Protein AF-A0A4Y7RV74-F1 (afdb_monomer)

Mean predicted aligned error: 16.2 Å

Structure (mmCIF, N/CA/C/O backbone):
data_AF-A0A4Y7RV74-F1
#
_entry.id   AF-A0A4Y7RV74-F1
#
loop_
_atom_site.group_PDB
_atom_site.id
_atom_site.type_symbol
_atom_site.label_atom_id
_atom_site.label_alt_id
_atom_site.label_comp_id
_atom_site.label_asym_id
_atom_site.label_entity_id
_atom_site.label_seq_id
_atom_site.pdbx_PDB_ins_code
_atom_site.Cartn_x
_atom_site.Cartn_y
_atom_site.Cartn_z
_atom_site.occupancy
_atom_site.B_iso_or_equiv
_atom_site.auth_seq_id
_atom_site.auth_comp_id
_atom_site.auth_asym_id
_atom_site.auth_atom_id
_atom_site.pdbx_PDB_model_num
ATOM 1 N N . MET A 1 1 ? -28.753 -14.636 21.940 1.00 65.88 1 MET A N 1
ATOM 2 C CA . MET A 1 1 ? -27.399 -14.057 22.013 1.00 65.88 1 MET A CA 1
ATOM 3 C C . MET A 1 1 ? -27.312 -13.007 20.924 1.00 65.88 1 MET A C 1
ATOM 5 O O . MET A 1 1 ? -27.813 -13.265 19.836 1.00 65.88 1 MET A O 1
ATOM 9 N N . ASN A 1 2 ? -26.819 -11.810 21.223 1.00 87.62 2 ASN A N 1
ATOM 10 C CA . ASN A 1 2 ? -26.702 -10.744 20.219 1.00 87.62 2 ASN A CA 1
ATOM 11 C C . ASN A 1 2 ? -25.360 -10.872 19.448 1.00 87.62 2 ASN A C 1
ATOM 13 O O . ASN A 1 2 ? -24.456 -11.565 19.927 1.00 87.62 2 ASN A O 1
ATOM 17 N N . PRO A 1 3 ? -25.199 -10.251 18.261 1.00 78.25 3 PRO A N 1
ATOM 18 C CA . PRO A 1 3 ? -23.969 -10.385 17.471 1.00 78.25 3 PRO A CA 1
ATOM 19 C C . PRO A 1 3 ? -22.706 -9.943 18.228 1.00 78.25 3 PRO A C 1
ATOM 21 O O . PRO A 1 3 ? -21.645 -10.530 18.030 1.00 78.25 3 PRO A O 1
ATOM 24 N N . SER A 1 4 ? -22.817 -8.967 19.135 1.00 80.50 4 SER A N 1
ATOM 25 C CA . SER A 1 4 ? -21.698 -8.468 19.946 1.00 80.50 4 SER A CA 1
ATOM 26 C C . SER A 1 4 ? -21.199 -9.508 20.958 1.00 80.50 4 SER A C 1
ATOM 28 O O . SER A 1 4 ? -19.996 -9.746 21.079 1.00 80.50 4 SER A O 1
ATOM 30 N N . GLU A 1 5 ? -22.115 -10.201 21.635 1.00 84.88 5 GLU A N 1
ATOM 31 C CA . GLU A 1 5 ? -21.804 -11.292 22.564 1.00 84.88 5 GLU A CA 1
ATOM 32 C C . GLU A 1 5 ? -21.154 -12.476 21.848 1.00 84.88 5 GLU A C 1
ATOM 34 O O . GLU A 1 5 ? -20.132 -12.989 22.310 1.00 84.88 5 GLU A O 1
ATOM 39 N N . LEU A 1 6 ? -21.717 -12.877 20.702 1.00 87.12 6 LEU A N 1
ATOM 40 C CA . LEU A 1 6 ? -21.156 -13.943 19.871 1.00 87.12 6 LEU A CA 1
ATOM 41 C C . LEU A 1 6 ? -19.749 -13.580 19.393 1.00 87.12 6 LEU A C 1
ATOM 43 O O . LEU A 1 6 ? -18.836 -14.402 19.471 1.00 87.12 6 LEU A O 1
ATOM 47 N N . TYR A 1 7 ? -19.546 -12.333 18.958 1.00 88.19 7 TYR A N 1
ATOM 48 C CA . TYR A 1 7 ? -18.241 -11.862 18.505 1.00 88.19 7 TYR A CA 1
ATOM 49 C C . TYR A 1 7 ? -17.213 -11.872 19.639 1.00 88.19 7 TYR A C 1
ATOM 51 O O . TYR A 1 7 ? -16.093 -12.355 19.463 1.00 88.19 7 TYR A O 1
ATOM 59 N N . LYS A 1 8 ? -17.594 -11.394 20.830 1.00 87.38 8 LYS A N 1
ATOM 60 C CA . LYS A 1 8 ? -16.736 -11.412 22.022 1.00 87.38 8 LYS A CA 1
ATOM 61 C C . LYS A 1 8 ? -16.335 -12.836 22.406 1.00 87.38 8 LYS A C 1
ATOM 63 O O . LYS A 1 8 ? -15.175 -13.075 22.746 1.00 87.38 8 LYS A O 1
ATOM 68 N N . GLN A 1 9 ? -17.274 -13.777 22.345 1.00 88.88 9 GLN A N 1
ATOM 69 C CA . GLN A 1 9 ? -17.003 -15.185 22.619 1.00 88.88 9 GLN A CA 1
ATOM 70 C C . GLN A 1 9 ? -16.030 -15.777 21.592 1.00 88.88 9 GLN A C 1
ATOM 72 O O . GLN A 1 9 ? -15.013 -16.351 21.983 1.00 88.88 9 GLN A O 1
ATOM 77 N N . ALA A 1 10 ? -16.287 -15.570 20.298 1.00 88.44 10 ALA A N 1
ATOM 78 C CA . ALA A 1 10 ? -15.409 -16.012 19.215 1.00 88.44 10 ALA A CA 1
ATOM 79 C C . ALA A 1 10 ? -13.983 -15.456 19.368 1.00 88.44 10 ALA A C 1
ATOM 81 O O . ALA A 1 10 ? -12.999 -16.187 19.265 1.00 88.44 10 ALA A O 1
ATOM 82 N N . TYR A 1 11 ? -13.871 -14.170 19.704 1.00 85.62 11 TYR A N 1
ATOM 83 C CA . TYR A 1 11 ? -12.594 -13.499 19.927 1.00 85.62 11 TYR A CA 1
ATOM 84 C C . TYR A 1 11 ? -11.816 -14.075 21.117 1.00 85.62 11 TYR A C 1
ATOM 86 O O . TYR A 1 11 ? -10.610 -14.306 21.013 1.00 85.62 11 TYR A O 1
ATOM 94 N N . ASN A 1 12 ? -12.487 -14.347 22.241 1.00 81.94 12 ASN A N 1
ATOM 95 C CA . ASN A 1 12 ? -11.852 -14.984 23.398 1.00 81.94 12 ASN A CA 1
ATOM 96 C C . ASN A 1 12 ? -11.354 -16.397 23.058 1.00 81.94 12 ASN A C 1
ATOM 98 O O . ASN A 1 12 ? -10.216 -16.730 23.390 1.00 81.94 12 ASN A O 1
ATOM 102 N N . LEU A 1 13 ? -12.155 -17.197 22.349 1.00 85.38 13 LEU A N 1
ATOM 103 C CA . LEU A 1 13 ? -11.746 -18.533 21.912 1.00 85.38 13 LEU A CA 1
ATOM 104 C C . LEU A 1 13 ? -10.493 -18.480 21.031 1.00 85.38 13 LEU A C 1
ATOM 106 O O . LEU A 1 13 ? -9.576 -19.277 21.220 1.00 85.38 13 LEU A O 1
ATOM 110 N N . HIS A 1 14 ? -10.415 -17.503 20.124 1.00 84.38 14 HIS A N 1
ATOM 111 C CA . HIS A 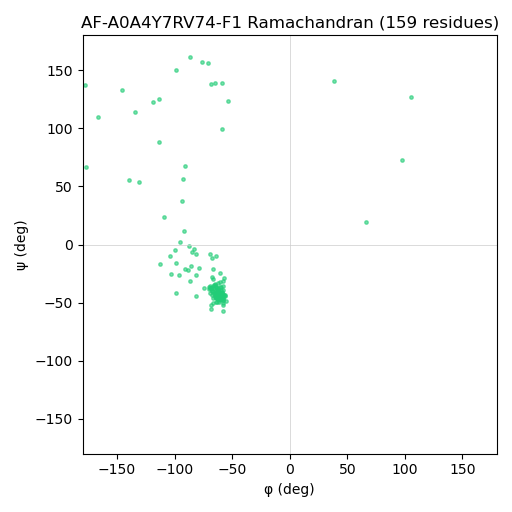1 14 ? -9.267 -17.329 19.240 1.00 84.38 14 HIS A CA 1
ATOM 112 C C . HIS A 1 14 ? -8.001 -16.895 19.998 1.00 84.38 14 HIS A C 1
ATOM 114 O O . HIS A 1 14 ? -6.973 -17.564 19.906 1.00 84.38 14 HIS A O 1
ATOM 120 N N . TYR A 1 15 ? -8.064 -15.799 20.760 1.00 77.38 15 TYR A N 1
ATOM 121 C CA . TYR A 1 15 ? -6.866 -15.150 21.308 1.00 77.38 15 TYR A CA 1
ATOM 122 C C . TYR A 1 15 ? -6.512 -15.550 22.743 1.00 77.38 15 TYR A C 1
ATOM 124 O O . TYR A 1 15 ? -5.346 -15.452 23.119 1.00 77.38 15 TYR A O 1
ATOM 132 N N . LYS A 1 16 ? -7.486 -15.972 23.557 1.00 73.44 16 LYS A N 1
ATOM 133 C CA . LYS A 1 16 ? -7.249 -16.364 24.959 1.00 73.44 16 LYS A CA 1
ATOM 134 C C . LYS A 1 16 ? -7.130 -17.870 25.120 1.00 73.44 16 LYS A C 1
ATOM 136 O O . LYS A 1 16 ? -6.266 -18.332 25.856 1.00 73.44 16 LYS A O 1
ATOM 141 N N . GLU A 1 17 ? -7.981 -18.627 24.435 1.00 78.50 17 GLU A N 1
ATOM 142 C CA . GLU A 1 17 ? -8.024 -20.088 24.579 1.00 78.50 17 GLU A CA 1
ATOM 143 C C . GLU A 1 17 ? -7.260 -20.828 23.471 1.00 78.50 17 GLU A C 1
ATOM 145 O O . GLU A 1 17 ? -6.952 -22.008 23.622 1.00 78.50 17 GLU A O 1
ATOM 150 N N . GLY A 1 18 ? -6.934 -20.158 22.358 1.00 80.88 18 GLY A N 1
ATOM 151 C CA . GLY A 1 18 ? -6.244 -20.770 21.216 1.00 80.88 18 GLY A CA 1
ATOM 152 C C . GLY A 1 18 ? -7.074 -21.833 20.483 1.00 80.88 18 GLY A C 1
ATOM 153 O O . GLY A 1 18 ? -6.522 -22.670 19.763 1.00 80.88 18 GLY A O 1
ATOM 154 N N . LYS A 1 19 ? -8.396 -21.818 20.670 1.00 84.50 19 LYS A N 1
ATOM 155 C CA . LYS A 1 19 ? -9.372 -22.722 20.055 1.00 84.50 19 LYS A CA 1
ATOM 156 C C . LYS A 1 19 ? -9.889 -22.124 18.749 1.00 84.50 19 LYS A C 1
ATOM 158 O O . LYS A 1 19 ? -11.047 -21.725 18.631 1.00 84.50 19 LYS A O 1
ATOM 163 N N . SER A 1 20 ? -9.003 -22.033 17.761 1.00 84.38 20 SER A N 1
ATOM 164 C CA . SER A 1 20 ? -9.292 -21.354 16.493 1.00 84.38 20 SER A CA 1
ATOM 165 C C . SER A 1 20 ? -10.465 -21.969 15.715 1.00 84.38 20 SER A C 1
ATOM 167 O O . SER A 1 20 ? -11.197 -21.234 15.065 1.00 84.38 20 SER A O 1
ATOM 169 N N . GLU A 1 21 ? -10.690 -23.283 15.802 1.00 84.88 21 GLU A N 1
ATOM 170 C CA . GLU A 1 21 ? -11.814 -23.955 15.123 1.00 84.88 21 GLU A CA 1
ATOM 171 C C . GLU A 1 21 ? -13.179 -23.589 15.732 1.00 84.88 21 GLU A C 1
ATOM 173 O O . GLU A 1 21 ? -14.138 -23.292 15.014 1.00 84.88 21 GLU A O 1
ATOM 178 N N . GLU A 1 22 ? -13.264 -23.533 17.064 1.00 87.94 22 GLU A N 1
ATOM 179 C CA . GLU A 1 22 ? -14.477 -23.095 17.765 1.00 87.94 22 GLU A CA 1
ATOM 180 C C . GLU A 1 22 ? -14.749 -21.606 17.494 1.00 87.94 22 GLU A C 1
ATOM 182 O O . GLU A 1 22 ? -15.885 -21.212 17.226 1.00 87.94 22 GLU A O 1
ATOM 187 N N . ALA A 1 23 ? -13.694 -20.783 17.464 1.00 90.31 23 ALA A N 1
ATOM 188 C CA . ALA A 1 23 ? -13.797 -19.375 17.090 1.00 90.31 23 ALA A CA 1
ATOM 189 C C . ALA A 1 23 ? -14.317 -19.187 15.654 1.00 90.31 23 ALA A C 1
ATOM 191 O O . ALA A 1 23 ? -15.222 -18.383 15.432 1.00 90.31 23 ALA A O 1
ATOM 192 N N . LEU A 1 24 ? -13.798 -19.955 14.686 1.00 91.12 24 LEU A N 1
ATOM 193 C CA . LEU A 1 24 ? -14.268 -19.940 13.295 1.00 91.12 24 LEU A CA 1
ATOM 194 C C . LEU A 1 24 ? -15.753 -20.280 13.187 1.00 91.12 24 LEU A C 1
ATOM 196 O O . LEU A 1 24 ? -16.467 -19.663 12.397 1.00 91.12 24 LEU A O 1
ATOM 200 N N . THR A 1 25 ? -16.230 -21.238 13.981 1.00 93.06 25 THR A N 1
ATOM 201 C CA . THR A 1 25 ? -17.646 -21.623 13.987 1.00 93.06 25 THR A CA 1
ATOM 202 C C . THR A 1 25 ? -18.526 -20.440 14.385 1.00 93.06 25 THR A C 1
ATOM 204 O O . THR A 1 25 ? -19.475 -20.111 13.674 1.00 93.06 25 THR A O 1
ATOM 207 N N . LEU A 1 26 ? -18.167 -19.738 15.463 1.00 93.00 26 LEU A N 1
ATOM 208 C CA . LEU A 1 26 ? -18.920 -18.572 15.930 1.00 93.00 26 LEU A CA 1
ATOM 209 C C . LEU A 1 26 ? -18.809 -17.374 14.979 1.00 93.00 26 LEU A C 1
ATOM 211 O O . LEU A 1 26 ? -19.804 -16.691 14.745 1.00 93.00 26 LEU A O 1
ATOM 215 N N . TYR A 1 27 ? -17.643 -17.132 14.373 1.00 91.69 27 TYR A N 1
ATOM 216 C CA . TYR A 1 27 ? -17.513 -16.089 13.351 1.00 91.69 27 TYR A CA 1
ATOM 217 C C . TYR A 1 27 ? -18.414 -16.363 12.145 1.00 91.69 27 TYR A C 1
ATOM 219 O O . TYR A 1 27 ? -19.125 -15.465 11.698 1.00 91.69 27 TYR A O 1
ATOM 227 N N . ASN A 1 28 ? -18.449 -17.603 11.655 1.00 92.56 28 ASN A N 1
ATOM 228 C CA . ASN A 1 28 ? -19.344 -17.992 10.566 1.00 92.56 28 ASN A CA 1
ATOM 229 C C . ASN A 1 28 ? -20.821 -17.898 10.967 1.00 92.56 28 ASN A C 1
ATOM 231 O O . ASN A 1 28 ? -21.654 -17.492 10.158 1.00 92.56 28 ASN A O 1
ATOM 235 N N . GLN A 1 29 ? -21.153 -18.201 12.221 1.00 94.00 29 GLN A N 1
ATOM 236 C CA . GLN A 1 29 ? -22.503 -18.017 12.743 1.00 94.00 29 GLN A CA 1
ATOM 237 C C . GLN A 1 29 ? -22.944 -16.545 12.676 1.00 94.00 29 GLN A C 1
ATOM 239 O O . GLN A 1 29 ? -24.038 -16.260 12.196 1.00 94.00 29 GLN A O 1
ATOM 244 N N . ILE A 1 30 ? -22.078 -15.599 13.059 1.00 93.12 30 ILE A N 1
ATOM 245 C CA . ILE A 1 30 ? -22.370 -14.155 12.973 1.00 93.12 30 ILE A CA 1
ATOM 246 C C . ILE A 1 30 ? -22.595 -13.718 11.520 1.00 93.12 30 ILE A C 1
ATOM 248 O O . ILE A 1 30 ? -23.493 -12.920 11.253 1.00 93.12 30 ILE A O 1
ATOM 252 N N . LEU A 1 31 ? -21.818 -14.254 10.573 1.00 90.81 31 LEU A N 1
ATOM 253 C CA . LEU A 1 31 ? -21.996 -13.967 9.144 1.00 90.81 31 LEU A CA 1
ATOM 254 C C . LEU A 1 31 ? -23.337 -14.460 8.600 1.00 90.81 31 LEU A C 1
ATOM 256 O O . LEU A 1 31 ? -23.920 -13.797 7.744 1.00 90.81 31 LEU A O 1
ATOM 260 N N . ASN A 1 32 ? -23.808 -15.605 9.091 1.00 92.12 32 ASN A N 1
ATOM 261 C CA . ASN A 1 32 ? -25.041 -16.230 8.629 1.00 92.12 32 ASN A CA 1
ATOM 262 C C . ASN A 1 32 ? -26.285 -15.604 9.268 1.00 92.12 32 ASN A C 1
ATOM 264 O O . ASN A 1 32 ? -27.264 -15.338 8.575 1.00 92.12 32 ASN A O 1
ATOM 268 N N . GLU A 1 33 ? -26.254 -15.359 10.578 1.00 91.25 33 GLU A N 1
ATOM 269 C CA . GLU A 1 33 ? -27.414 -14.869 11.330 1.00 91.25 33 GLU A CA 1
ATOM 270 C C . GLU A 1 33 ? -27.538 -13.339 11.304 1.00 91.25 33 GLU A C 1
ATOM 272 O O . GLU A 1 33 ? -28.647 -12.806 11.316 1.00 91.25 33 GLU A O 1
ATOM 277 N N . PHE A 1 34 ? -26.415 -12.615 11.226 1.00 92.12 34 PHE A N 1
ATOM 278 C CA . PHE A 1 34 ? -26.380 -11.152 11.312 1.00 92.12 34 PHE A CA 1
ATOM 279 C C . PHE A 1 34 ? -25.554 -10.514 10.180 1.00 92.12 34 PHE A C 1
ATOM 281 O O . PHE A 1 34 ? -24.668 -9.698 10.455 1.00 92.12 34 PHE A O 1
ATOM 288 N N . PRO A 1 35 ? -25.838 -10.813 8.898 1.00 86.19 35 PRO A N 1
ATOM 289 C CA . PRO A 1 35 ? -24.984 -10.436 7.766 1.00 86.19 35 PRO A CA 1
ATOM 290 C C . PRO A 1 35 ? -24.775 -8.922 7.590 1.00 86.19 35 PRO A C 1
ATOM 292 O O . PRO A 1 35 ? -23.773 -8.507 7.012 1.00 86.19 35 PRO A O 1
ATOM 295 N N . SER A 1 36 ? -25.700 -8.089 8.079 1.00 84.69 36 SER A N 1
ATOM 296 C CA . SER A 1 36 ? -25.625 -6.621 8.012 1.00 84.69 36 SER A CA 1
ATOM 297 C C . SER A 1 36 ? -25.048 -5.959 9.271 1.00 84.69 36 SER A C 1
ATOM 299 O O . SER A 1 36 ? -25.034 -4.732 9.362 1.00 84.69 36 SER A O 1
ATOM 301 N N . SER A 1 37 ? -24.627 -6.743 10.267 1.00 84.81 37 SER A N 1
ATOM 302 C CA . SER A 1 37 ? -24.049 -6.224 11.511 1.00 84.81 37 SER A CA 1
ATOM 303 C C . SER A 1 37 ? -22.606 -5.747 11.318 1.00 84.81 37 SER A C 1
ATOM 305 O O . SER A 1 37 ? -21.891 -6.189 10.412 1.00 84.81 37 SER A O 1
ATOM 307 N N . LYS A 1 38 ? -22.144 -4.851 12.199 1.00 79.00 38 LYS A N 1
ATOM 308 C CA . LYS A 1 38 ? -20.731 -4.438 12.218 1.00 79.00 38 LYS A CA 1
ATOM 309 C C . LYS A 1 38 ? -19.836 -5.630 12.573 1.00 79.00 38 LYS A C 1
ATOM 311 O O . LYS A 1 38 ? -18.789 -5.833 11.967 1.00 79.00 38 LYS A O 1
ATOM 316 N N . GLU A 1 39 ? -20.318 -6.485 13.466 1.00 87.31 39 GLU A N 1
ATOM 317 C CA . GLU A 1 39 ? -19.685 -7.723 13.906 1.00 87.31 39 GLU A CA 1
ATOM 318 C C . GLU A 1 39 ? -19.504 -8.731 12.774 1.00 87.31 39 GLU A C 1
ATOM 320 O O . GLU A 1 39 ? -18.490 -9.425 12.750 1.00 87.31 39 GLU A O 1
ATOM 325 N N . ALA A 1 40 ? -20.408 -8.787 11.793 1.00 81.69 40 ALA A N 1
ATOM 326 C CA . ALA A 1 40 ? -20.197 -9.589 10.590 1.00 81.69 40 ALA A CA 1
ATOM 327 C C . ALA A 1 40 ? -18.997 -9.081 9.780 1.00 81.69 40 ALA A C 1
ATOM 329 O O . ALA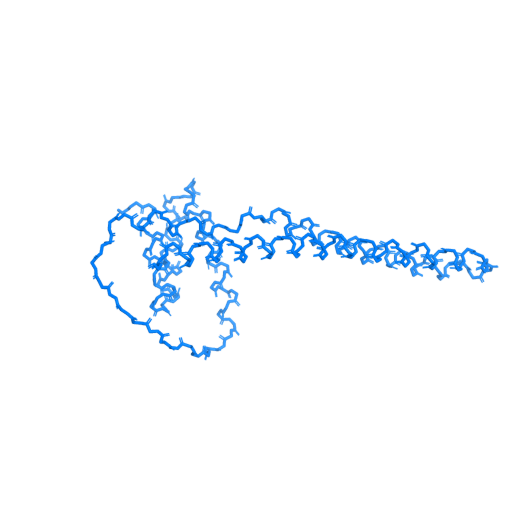 A 1 40 ? -18.192 -9.875 9.299 1.00 81.69 40 ALA A O 1
ATOM 330 N N . THR A 1 41 ? -18.810 -7.764 9.677 1.00 76.25 41 THR A N 1
ATOM 331 C CA . THR A 1 41 ? -17.627 -7.196 9.007 1.00 76.25 41 THR A CA 1
ATOM 332 C C . THR A 1 41 ? -16.347 -7.575 9.749 1.00 76.25 41 THR A C 1
ATOM 334 O O . THR A 1 41 ? -15.393 -8.050 9.130 1.00 76.25 41 THR A O 1
ATOM 337 N N . TYR A 1 42 ? -16.348 -7.464 11.079 1.00 80.12 42 TYR A N 1
ATOM 338 C CA . TYR A 1 42 ? -15.213 -7.870 11.907 1.00 80.12 42 TYR A CA 1
ATOM 339 C C . TYR A 1 42 ? -14.930 -9.376 11.819 1.00 80.12 42 TYR A C 1
ATOM 341 O O . TYR A 1 42 ? -13.778 -9.783 11.674 1.00 80.12 42 TYR A O 1
ATOM 349 N N . SER A 1 43 ? -15.974 -10.206 11.813 1.00 86.81 43 SER A N 1
ATOM 350 C CA . SER A 1 43 ? -15.868 -11.666 11.720 1.00 86.81 43 SER A CA 1
ATOM 351 C C . SER A 1 43 ? -15.168 -12.113 10.433 1.00 86.81 43 SER A C 1
ATOM 353 O O . SER A 1 43 ? -14.310 -12.991 10.488 1.00 86.81 43 SER A O 1
ATOM 355 N N . LYS A 1 44 ? -15.428 -11.456 9.288 1.00 83.75 44 LYS A N 1
ATOM 356 C CA . LYS A 1 44 ? -14.715 -11.741 8.023 1.00 83.75 44 LYS A CA 1
ATOM 357 C C . LYS A 1 44 ? -13.205 -11.529 8.143 1.00 83.75 44 LYS A C 1
ATOM 359 O O . LYS A 1 44 ? -12.429 -12.351 7.662 1.00 83.75 44 LYS A O 1
ATOM 364 N N . SER A 1 45 ? -12.787 -10.439 8.789 1.00 79.75 45 SER A N 1
ATOM 365 C CA . SER A 1 45 ? -11.364 -10.138 8.990 1.00 79.75 45 SER A CA 1
ATOM 366 C C . SER A 1 45 ? -10.688 -11.187 9.879 1.00 79.75 45 SER A C 1
ATOM 368 O O . SER A 1 45 ? -9.599 -11.658 9.554 1.00 79.75 45 SER A O 1
ATOM 370 N N . GLN A 1 46 ? -11.354 -11.613 10.957 1.00 84.69 46 GLN A N 1
ATOM 371 C CA . GLN A 1 46 ? -10.814 -12.623 11.870 1.00 84.69 46 GLN A CA 1
ATOM 372 C C . GLN A 1 46 ? -10.694 -14.005 11.221 1.00 84.69 46 GLN A C 1
ATOM 374 O O . GLN A 1 46 ? -9.670 -14.664 11.392 1.00 84.69 46 GLN A O 1
ATOM 379 N N . ILE A 1 47 ? -11.683 -14.412 10.418 1.00 86.62 47 ILE A N 1
ATOM 380 C CA . ILE A 1 47 ? -11.619 -15.654 9.635 1.00 86.62 47 ILE A CA 1
ATOM 381 C C . ILE A 1 47 ? -10.403 -15.630 8.701 1.00 86.62 47 ILE A C 1
ATOM 383 O O . ILE A 1 47 ? -9.600 -16.558 8.736 1.00 86.62 47 ILE A O 1
ATOM 387 N N . SER A 1 48 ? -10.193 -14.536 7.959 1.00 82.06 48 SER A N 1
ATOM 388 C CA . SER A 1 48 ? -9.033 -14.400 7.065 1.00 82.06 48 SER A CA 1
ATOM 389 C C . SER A 1 48 ? -7.691 -14.500 7.806 1.00 82.06 48 SER A C 1
ATOM 391 O O . SER A 1 48 ? -6.739 -15.067 7.268 1.00 82.06 48 SER A O 1
ATOM 393 N N . ASN A 1 49 ? -7.599 -13.969 9.030 1.00 77.81 49 ASN A N 1
ATOM 394 C CA . ASN A 1 49 ? -6.392 -14.063 9.858 1.00 77.81 49 ASN A CA 1
ATOM 395 C C . ASN A 1 49 ? -6.144 -15.490 10.364 1.00 77.81 49 ASN A C 1
ATOM 397 O O . ASN A 1 49 ? -4.996 -15.931 10.427 1.00 77.81 49 ASN A O 1
ATOM 401 N N . ILE A 1 50 ? -7.206 -16.213 10.734 1.00 81.38 50 ILE A N 1
ATOM 402 C CA . ILE A 1 50 ? -7.113 -17.609 11.176 1.00 81.38 50 ILE A CA 1
ATOM 403 C C . ILE A 1 50 ? -6.717 -18.497 9.996 1.00 81.38 50 ILE A C 1
ATOM 405 O O . ILE A 1 50 ? -5.722 -19.210 10.086 1.00 81.38 50 ILE A O 1
ATOM 409 N N . GLU A 1 51 ? -7.430 -18.413 8.874 1.00 77.94 51 GLU A N 1
ATOM 410 C CA . GLU A 1 51 ? -7.164 -19.217 7.675 1.00 77.94 51 GLU A CA 1
ATOM 411 C C . GLU A 1 51 ? -5.757 -18.967 7.113 1.00 77.94 51 GLU A C 1
ATOM 413 O O . GLU A 1 51 ? -5.076 -19.910 6.707 1.00 77.94 51 GLU A O 1
ATOM 418 N N . GLY A 1 52 ? -5.269 -17.722 7.178 1.00 62.66 52 GLY A N 1
ATOM 419 C CA . GLY A 1 52 ? -3.889 -17.380 6.827 1.00 62.66 52 GLY A CA 1
ATOM 420 C C . GLY A 1 52 ? -2.828 -17.955 7.780 1.00 62.66 52 GLY A C 1
ATOM 421 O O . GLY A 1 52 ? -1.705 -18.225 7.354 1.00 62.66 52 GLY A O 1
ATOM 422 N N . ASN A 1 53 ? -3.165 -18.183 9.055 1.00 52.72 53 ASN A N 1
ATOM 423 C CA . ASN A 1 53 ? -2.260 -18.742 10.070 1.00 52.72 53 ASN A CA 1
ATOM 424 C C . ASN A 1 53 ? -2.301 -20.276 10.173 1.00 52.72 53 ASN A C 1
ATOM 426 O O . ASN A 1 53 ? -1.329 -20.873 10.633 1.00 52.72 53 ASN A O 1
ATOM 430 N N . VAL A 1 54 ? -3.368 -20.936 9.712 1.00 51.81 54 VAL A N 1
ATOM 431 C CA . VAL A 1 54 ? -3.507 -22.409 9.737 1.00 51.81 54 VAL A CA 1
ATOM 432 C C . VAL A 1 54 ? -2.452 -23.124 8.861 1.00 51.81 54 VAL A C 1
ATOM 434 O O . VAL A 1 54 ? -2.250 -24.328 8.996 1.00 51.81 54 VAL A O 1
ATOM 437 N N . GLN A 1 55 ? -1.676 -22.399 8.043 1.00 42.38 55 GLN A N 1
ATOM 438 C CA . GLN A 1 55 ? -0.527 -22.944 7.299 1.00 42.38 55 GLN A CA 1
ATOM 439 C C . GLN A 1 55 ? 0.820 -22.935 8.049 1.00 42.38 55 GLN A C 1
ATOM 441 O O . GLN A 1 55 ? 1.806 -23.431 7.503 1.00 42.38 55 GLN A O 1
ATOM 446 N N . LYS A 1 56 ? 0.914 -22.426 9.287 1.00 33.84 56 LYS A N 1
ATOM 447 C CA . LYS A 1 56 ? 2.171 -22.460 10.062 1.00 33.84 56 LYS A CA 1
ATOM 448 C C . LYS A 1 56 ? 2.020 -23.261 11.362 1.00 33.84 56 LYS A C 1
ATOM 450 O O . LYS A 1 56 ? 1.169 -22.924 12.185 1.00 33.84 56 LYS A O 1
ATOM 455 N N . PRO A 1 57 ? 2.839 -24.310 11.586 1.00 34.88 57 PRO A N 1
ATOM 456 C CA . PRO A 1 57 ? 2.849 -25.044 12.845 1.00 34.88 57 PRO A CA 1
ATOM 457 C C . PRO A 1 57 ? 3.178 -24.126 14.026 1.00 34.88 57 PRO A C 1
ATO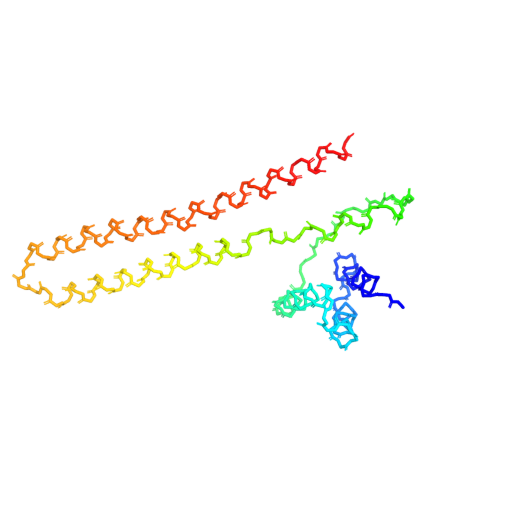M 459 O O . PRO A 1 57 ? 4.048 -23.263 13.944 1.00 34.88 57 PRO A O 1
ATOM 462 N N . LYS A 1 58 ? 2.451 -24.355 15.121 1.00 39.78 58 LYS A N 1
ATOM 463 C CA . LYS A 1 58 ? 2.443 -23.594 16.373 1.00 39.78 58 LYS A CA 1
ATOM 464 C C . LYS A 1 58 ? 3.842 -23.436 16.982 1.00 39.78 58 LYS A C 1
ATOM 466 O O . LYS A 1 58 ? 4.448 -24.432 17.370 1.00 39.78 58 LYS A O 1
ATOM 471 N N . GLU A 1 59 ? 4.265 -22.196 17.218 1.00 31.78 59 GLU A N 1
ATOM 472 C CA . GLU A 1 59 ? 5.287 -21.880 18.219 1.00 31.78 59 GLU A CA 1
ATOM 473 C C . GLU A 1 59 ? 4.670 -21.071 19.363 1.00 31.78 59 GLU A C 1
ATOM 475 O O . GLU A 1 59 ? 3.975 -20.074 19.175 1.00 31.78 59 GLU A O 1
ATOM 480 N N . LYS A 1 60 ? 4.873 -21.608 20.565 1.00 38.28 60 LYS A N 1
ATOM 481 C CA . LYS A 1 60 ? 4.312 -21.182 21.844 1.00 38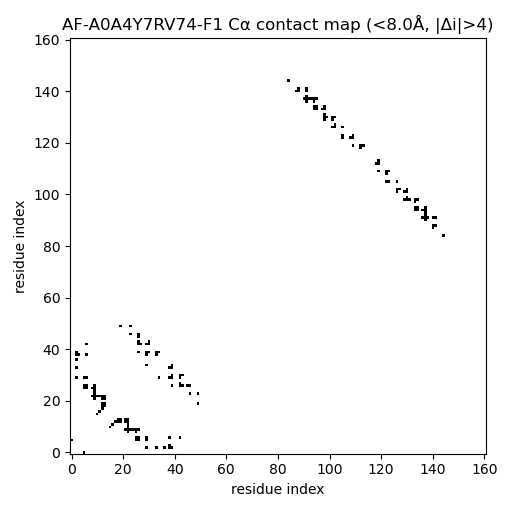.28 60 LYS A CA 1
ATOM 482 C C . LYS A 1 60 ? 4.801 -19.788 22.226 1.00 38.28 60 LYS A C 1
ATOM 484 O O . LYS A 1 60 ? 6.005 -19.560 22.225 1.00 38.28 60 LYS A O 1
ATOM 489 N N . GLN A 1 61 ? 3.909 -18.954 22.757 1.00 34.56 61 GLN A N 1
ATOM 490 C CA . GLN A 1 61 ? 4.278 -17.985 23.792 1.00 34.56 61 GLN A CA 1
ATOM 491 C C . GLN A 1 61 ? 3.235 -18.019 24.916 1.00 34.56 61 GLN A C 1
ATOM 493 O O . GLN A 1 61 ? 2.058 -17.738 24.711 1.00 34.56 61 GLN A O 1
ATOM 498 N N . GLN A 1 62 ? 3.695 -18.465 26.087 1.00 31.59 62 GLN A N 1
ATOM 499 C CA . GLN A 1 62 ? 2.984 -18.525 27.365 1.00 31.59 62 GLN A CA 1
ATOM 500 C C . GLN A 1 62 ? 3.371 -17.329 28.251 1.00 31.59 62 GLN A C 1
ATOM 502 O O . GLN A 1 62 ? 4.531 -16.923 28.252 1.00 31.59 62 GLN A O 1
ATOM 507 N N . GLY A 1 63 ? 2.422 -16.904 29.099 1.00 26.53 63 GLY A N 1
ATOM 508 C CA . GLY A 1 63 ? 2.623 -16.161 30.358 1.00 26.53 63 GLY A CA 1
ATOM 509 C C . GLY A 1 63 ? 2.265 -14.671 30.258 1.00 26.53 63 GLY A C 1
ATOM 510 O O . GLY A 1 63 ? 2.782 -13.998 29.381 1.00 26.53 63 GLY A O 1
ATOM 511 N N . HIS A 1 64 ? 1.427 -14.050 31.096 1.00 35.75 64 HIS A N 1
ATOM 512 C CA . HIS A 1 64 ? 0.895 -14.309 32.453 1.00 35.75 64 HIS A CA 1
ATOM 513 C C . HIS A 1 64 ? -0.570 -13.774 32.510 1.00 35.75 64 HIS A C 1
ATOM 515 O O . HIS A 1 64 ? -0.846 -12.766 31.862 1.00 35.75 64 HIS A O 1
ATOM 521 N N . GLN A 1 65 ? -1.580 -14.510 33.019 1.00 34.53 65 GLN A N 1
ATOM 522 C CA . GLN A 1 65 ? -2.173 -14.490 34.392 1.00 34.53 65 GLN A CA 1
ATOM 523 C C . GLN A 1 65 ? -2.299 -13.096 35.041 1.00 34.53 65 GLN A C 1
ATOM 525 O O . GLN A 1 65 ? -1.351 -12.328 34.980 1.00 34.53 65 GLN A O 1
ATOM 530 N N . GLU A 1 66 ? -3.326 -12.681 35.788 1.00 39.03 66 GLU A N 1
ATOM 531 C CA . GLU A 1 66 ? -4.712 -13.065 36.136 1.00 39.03 66 GLU A CA 1
ATOM 532 C C . GLU A 1 66 ? -5.168 -11.910 37.066 1.00 39.03 66 GLU A C 1
ATOM 534 O O . GLU A 1 66 ? -4.369 -11.505 37.906 1.00 39.03 66 GLU A O 1
ATOM 539 N N . THR A 1 67 ? -6.384 -11.360 36.959 1.00 31.06 67 THR A N 1
ATOM 540 C CA . THR A 1 67 ? -7.158 -10.802 38.101 1.00 31.06 67 THR A CA 1
ATOM 541 C C . THR A 1 67 ? -8.603 -10.586 37.647 1.00 31.06 67 THR A C 1
ATOM 543 O O . THR A 1 67 ? -8.890 -9.729 36.812 1.00 31.06 67 THR A O 1
ATOM 546 N N . GLU A 1 68 ? -9.495 -11.409 38.190 1.00 47.03 68 GLU A N 1
ATOM 547 C CA . GLU A 1 68 ? -10.948 -11.316 38.061 1.00 47.03 68 GLU A CA 1
ATOM 548 C C . GLU A 1 68 ? -11.520 -10.119 38.840 1.00 47.03 68 GLU A C 1
ATOM 550 O O . GLU A 1 68 ? -10.980 -9.728 39.877 1.00 47.03 68 GLU A O 1
ATOM 555 N N . ARG A 1 69 ? -12.707 -9.669 38.393 1.00 43.69 69 ARG A N 1
ATOM 556 C CA . ARG A 1 69 ? -13.665 -8.724 39.012 1.00 43.69 69 ARG A CA 1
ATOM 557 C C . ARG A 1 69 ? -13.599 -7.267 38.545 1.00 43.69 69 ARG A C 1
ATOM 559 O O . ARG A 1 69 ? -13.265 -6.384 39.325 1.00 43.69 69 ARG A O 1
ATOM 566 N N . GLN A 1 70 ? -14.071 -7.026 37.318 1.00 36.31 70 GLN A N 1
ATOM 567 C CA . GLN A 1 70 ? -14.918 -5.872 36.933 1.00 36.31 70 GLN A CA 1
ATOM 568 C C . GLN A 1 70 ? -15.312 -6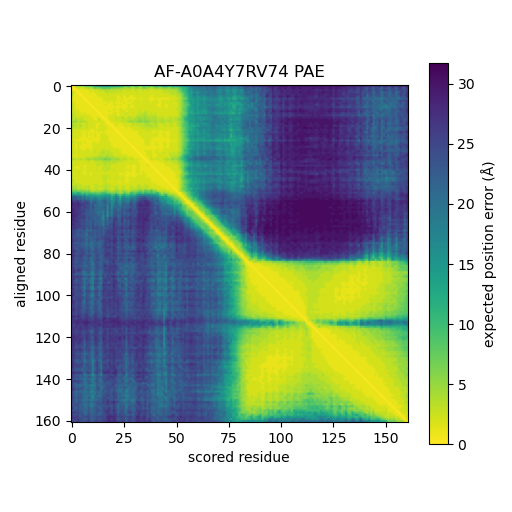.000 35.446 1.00 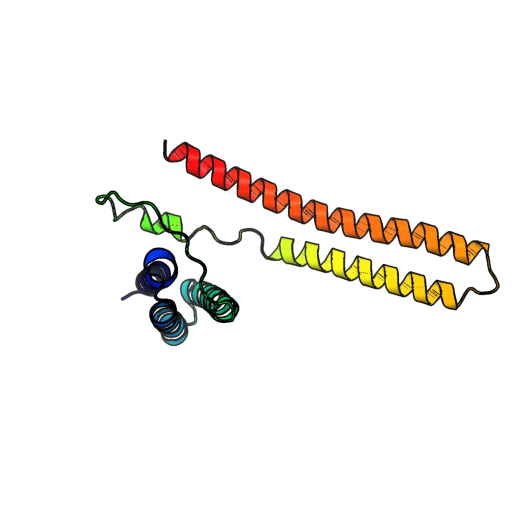36.31 70 GLN A C 1
ATOM 570 O O . GLN A 1 70 ? -14.875 -5.249 34.580 1.00 36.31 70 GLN A O 1
ATOM 575 N N . ASP A 1 71 ? -16.120 -7.014 35.127 1.00 40.44 71 ASP A N 1
ATOM 576 C CA . ASP A 1 71 ? -16.328 -7.476 33.744 1.00 40.44 71 ASP A CA 1
ATOM 577 C C . ASP A 1 71 ? -17.503 -6.837 32.985 1.00 40.44 71 ASP A C 1
ATOM 579 O O . ASP A 1 71 ? -17.839 -7.295 31.889 1.00 40.44 71 ASP A O 1
ATOM 583 N N . THR A 1 72 ? -18.115 -5.766 33.499 1.00 44.56 72 THR A N 1
ATOM 584 C CA . THR A 1 72 ? -19.334 -5.216 32.872 1.00 44.56 72 THR A CA 1
ATOM 585 C C . THR A 1 72 ? -19.108 -3.945 32.040 1.00 44.56 72 THR A C 1
ATOM 587 O O . THR A 1 72 ? -19.823 -3.758 31.065 1.00 44.56 72 THR A O 1
ATOM 590 N N . GLU A 1 73 ? -18.080 -3.126 32.296 1.00 43.91 73 GLU A N 1
ATOM 591 C CA . GLU A 1 73 ? -17.896 -1.842 31.569 1.00 43.91 73 GLU A CA 1
ATOM 592 C C . GLU A 1 73 ? -16.661 -1.787 30.645 1.00 43.91 73 GLU A C 1
ATOM 594 O O . GLU A 1 73 ? -16.607 -0.993 29.709 1.00 43.91 73 GLU A O 1
ATOM 599 N N . LEU A 1 74 ? -15.687 -2.691 30.803 1.00 46.12 74 LEU A N 1
ATOM 600 C CA . LEU A 1 74 ? -14.477 -2.750 29.959 1.00 46.12 74 LEU A CA 1
ATOM 601 C C . LEU A 1 74 ? -14.663 -3.497 28.625 1.00 46.12 74 LEU A C 1
ATOM 603 O O . LEU A 1 74 ? -13.745 -3.555 27.803 1.00 46.12 74 LEU A O 1
ATOM 607 N N . SER A 1 75 ? -15.844 -4.077 28.402 1.00 43.25 75 SER A N 1
ATOM 608 C CA . SER A 1 75 ? -16.157 -4.856 27.201 1.00 43.25 75 SER A CA 1
ATOM 609 C C . SER A 1 75 ? -16.474 -3.999 25.976 1.00 43.25 75 SER A C 1
ATOM 611 O O . SER A 1 75 ? -16.374 -4.503 24.861 1.00 43.25 75 SER A O 1
ATOM 613 N N . GLU A 1 76 ? -16.847 -2.732 26.159 1.00 43.12 76 GLU A N 1
ATOM 614 C CA . GLU A 1 76 ? -17.154 -1.821 25.049 1.00 43.12 76 GLU A CA 1
ATOM 615 C C . GLU A 1 76 ? -15.873 -1.228 24.434 1.00 43.12 76 GLU A C 1
ATOM 617 O O . GLU A 1 76 ? -15.805 -0.950 23.239 1.00 43.12 76 GLU A O 1
ATOM 622 N N . TYR A 1 77 ? -14.793 -1.136 25.218 1.00 44.75 77 TYR A N 1
ATOM 623 C CA . TYR A 1 77 ? -13.551 -0.483 24.793 1.00 44.75 77 TYR A CA 1
ATOM 624 C C . TYR A 1 77 ? -12.581 -1.385 24.012 1.00 44.75 77 TYR A C 1
ATOM 626 O O . TYR A 1 77 ? -11.709 -0.881 23.305 1.00 44.75 77 TYR A O 1
ATOM 634 N N . GLN A 1 78 ? -12.712 -2.716 24.097 1.00 40.28 78 GLN A N 1
ATOM 635 C CA . GLN A 1 78 ? -11.864 -3.642 23.324 1.00 40.28 78 GLN A CA 1
ATOM 636 C C . GLN A 1 78 ? -12.375 -3.911 21.899 1.00 40.28 78 GLN A C 1
ATOM 638 O O . GLN A 1 78 ? -11.656 -4.510 21.104 1.00 40.28 78 GLN A O 1
ATOM 643 N N . VAL A 1 79 ? -13.563 -3.412 21.542 1.00 46.97 79 VAL A N 1
ATOM 644 C CA . VAL A 1 79 ? -14.126 -3.504 20.180 1.00 46.97 79 VAL A CA 1
ATOM 645 C C . VAL A 1 79 ? -13.562 -2.411 19.246 1.00 46.97 79 VAL A C 1
ATOM 647 O O . VAL A 1 79 ? -13.741 -2.475 18.038 1.00 46.97 79 VAL A O 1
ATOM 650 N N . LEU A 1 80 ? -12.799 -1.441 19.772 1.00 47.88 80 LEU A N 1
ATOM 651 C CA . LEU A 1 80 ? -12.314 -0.257 19.041 1.00 47.88 80 LEU A CA 1
ATOM 652 C C . LEU A 1 80 ? -10.801 -0.239 18.747 1.00 47.88 80 LEU A C 1
ATOM 654 O O . LEU A 1 80 ? -10.232 0.828 18.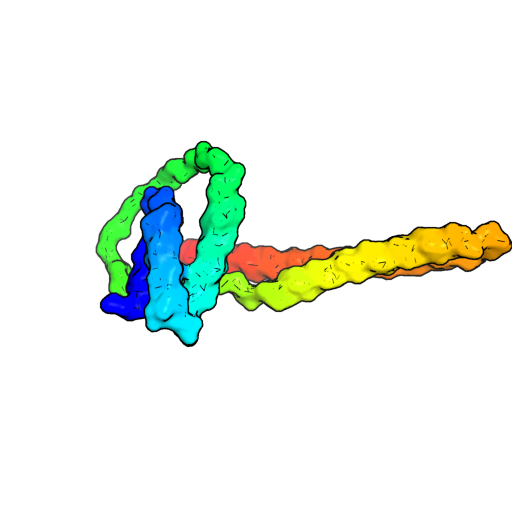516 1.00 47.88 80 LEU A O 1
ATOM 658 N N . VAL A 1 81 ? -10.118 -1.388 18.707 1.00 49.81 81 VAL A N 1
ATOM 659 C CA . VAL A 1 81 ? -8.809 -1.467 18.019 1.00 49.81 81 VAL A CA 1
ATOM 660 C C . VAL A 1 81 ? -9.045 -1.904 16.575 1.00 49.81 81 VAL A C 1
ATOM 662 O O . VAL A 1 81 ? -8.549 -2.917 16.099 1.00 49.81 81 VAL A O 1
ATOM 665 N N . GLU A 1 82 ? -9.881 -1.129 15.897 1.00 54.75 82 GLU A N 1
ATOM 666 C CA . GLU A 1 82 ? -10.051 -1.169 14.453 1.00 54.75 82 GLU A CA 1
ATOM 667 C C . GLU A 1 82 ? -8.748 -0.641 13.829 1.00 54.75 82 GLU A C 1
ATOM 669 O O . GLU A 1 82 ? -8.157 0.317 14.344 1.00 54.75 82 GLU A O 1
ATOM 674 N N . GLU A 1 83 ? -8.244 -1.267 12.759 1.00 61.47 83 GLU A N 1
ATOM 675 C CA . GLU A 1 83 ? -7.152 -0.680 11.977 1.00 61.47 83 GLU A CA 1
ATOM 676 C C . GLU A 1 83 ? -7.642 0.677 11.472 1.00 61.47 83 GLU A C 1
ATOM 678 O O . GLU A 1 83 ? -8.412 0.746 10.523 1.00 61.47 83 GLU A O 1
ATOM 683 N N . ARG A 1 84 ? -7.262 1.766 12.146 1.00 63.91 84 ARG A N 1
ATOM 684 C CA . ARG A 1 84 ? -7.903 3.081 11.985 1.00 63.91 84 ARG A CA 1
ATOM 685 C C . ARG A 1 84 ? -7.663 3.709 10.607 1.00 63.91 84 ARG A C 1
ATOM 687 O O . ARG A 1 84 ? -8.322 4.681 10.249 1.00 63.91 84 ARG A O 1
ATOM 694 N N . TYR A 1 85 ? -6.745 3.141 9.823 1.00 78.19 85 TYR A N 1
ATOM 695 C CA . TYR A 1 85 ? -6.297 3.691 8.546 1.00 78.19 85 TYR A CA 1
ATOM 696 C C . TYR A 1 85 ? -6.100 2.626 7.449 1.00 78.19 85 TYR A C 1
ATOM 698 O O . TYR A 1 85 ? -5.032 2.576 6.826 1.00 78.19 85 TYR A O 1
ATOM 706 N N . PRO A 1 86 ? -7.121 1.803 7.136 1.00 81.81 86 PRO A N 1
ATOM 707 C CA . PRO A 1 86 ? -6.986 0.763 6.117 1.00 81.81 86 PRO A CA 1
ATOM 708 C C . PRO A 1 86 ? -6.795 1.399 4.731 1.00 81.81 86 PRO A C 1
ATOM 710 O O . PRO A 1 86 ? -5.951 0.975 3.942 1.00 81.81 86 PRO A O 1
ATOM 713 N N . THR A 1 87 ? -7.491 2.512 4.475 1.00 84.56 87 THR A N 1
ATOM 714 C CA . THR A 1 87 ? -7.375 3.294 3.242 1.00 84.56 87 THR A CA 1
ATOM 715 C C . THR A 1 87 ? -5.984 3.899 3.064 1.00 84.56 87 THR A C 1
ATOM 717 O O . THR A 1 87 ? -5.453 3.860 1.959 1.00 84.56 87 THR A O 1
ATOM 720 N N . LEU A 1 88 ? -5.346 4.426 4.119 1.00 85.69 88 LEU A N 1
ATOM 721 C CA . LEU A 1 88 ? -3.998 4.990 3.963 1.00 85.69 88 LEU A CA 1
ATOM 722 C C . LEU A 1 88 ? -2.947 3.905 3.707 1.00 85.69 88 LEU A C 1
ATOM 724 O O . LEU A 1 88 ? -2.058 4.115 2.883 1.00 85.69 88 LEU A O 1
ATOM 728 N N . ARG A 1 89 ? -3.063 2.727 4.336 1.00 87.44 89 ARG A N 1
ATOM 729 C CA . ARG A 1 89 ? -2.186 1.579 4.030 1.00 87.44 89 ARG A CA 1
ATOM 730 C C . ARG A 1 89 ? -2.348 1.111 2.582 1.00 87.44 89 ARG A C 1
ATOM 732 O O . ARG A 1 89 ? -1.359 0.771 1.922 1.00 87.44 89 ARG A O 1
ATOM 739 N N . PHE A 1 90 ? -3.577 1.140 2.070 1.00 91.12 90 PHE A N 1
ATOM 740 C CA . PHE A 1 90 ? -3.858 0.875 0.663 1.00 91.12 90 PHE A CA 1
ATOM 741 C C . PHE A 1 90 ? -3.207 1.925 -0.249 1.00 91.12 90 PHE A C 1
ATOM 743 O O . PHE A 1 90 ? -2.469 1.556 -1.161 1.00 91.12 90 PHE A O 1
ATOM 750 N N . ILE A 1 91 ? -3.381 3.220 0.043 1.00 92.75 91 ILE A N 1
ATOM 751 C CA . ILE A 1 91 ? -2.761 4.321 -0.713 1.00 92.75 91 ILE A CA 1
ATOM 752 C C . ILE A 1 91 ? -1.231 4.191 -0.730 1.00 92.75 91 ILE A C 1
ATOM 754 O O . ILE A 1 91 ? -0.627 4.282 -1.797 1.00 92.75 91 ILE A O 1
ATOM 758 N N . ALA A 1 92 ? -0.591 3.916 0.411 1.00 92.19 92 ALA A N 1
ATOM 759 C CA . ALA A 1 92 ? 0.854 3.683 0.465 1.00 92.19 92 ALA A CA 1
ATOM 760 C C . ALA A 1 92 ? 1.276 2.536 -0.472 1.00 92.19 92 ALA A C 1
ATOM 762 O O . ALA A 1 92 ? 2.229 2.649 -1.241 1.00 92.19 92 ALA A O 1
ATOM 763 N N . SER A 1 93 ? 0.510 1.444 -0.472 1.00 94.31 93 SER A N 1
ATOM 764 C CA . SER A 1 93 ? 0.758 0.299 -1.352 1.00 94.31 93 SER A CA 1
ATOM 765 C C . SER A 1 93 ? 0.568 0.645 -2.836 1.00 94.31 93 SER A C 1
ATOM 767 O O . SER A 1 93 ? 1.347 0.178 -3.667 1.00 94.31 93 SER A O 1
ATOM 769 N N . MET A 1 94 ? -0.388 1.518 -3.177 1.00 95.56 94 MET A N 1
ATOM 770 C CA . MET A 1 94 ? -0.536 2.046 -4.538 1.00 95.56 94 MET A CA 1
ATOM 771 C C . MET A 1 94 ? 0.690 2.852 -4.978 1.00 95.56 94 MET A C 1
ATOM 773 O O . MET A 1 94 ? 1.190 2.623 -6.076 1.00 95.56 94 MET A O 1
ATOM 777 N N . TYR A 1 95 ? 1.213 3.744 -4.129 1.00 97.19 95 TYR A N 1
ATOM 778 C CA . TYR A 1 95 ? 2.427 4.515 -4.437 1.00 97.19 95 TYR A CA 1
ATOM 779 C C . TYR A 1 95 ? 3.632 3.610 -4.708 1.00 97.19 95 TYR A C 1
ATOM 781 O O . TYR A 1 95 ? 4.366 3.829 -5.673 1.00 97.19 95 TYR A O 1
ATOM 789 N N . LYS A 1 96 ? 3.802 2.542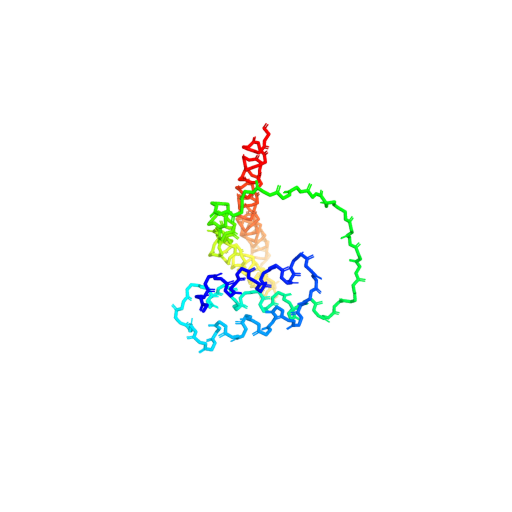 -3.920 1.00 97.50 96 LYS A N 1
ATOM 790 C CA . LYS A 1 96 ? 4.838 1.530 -4.166 1.00 97.50 96 LYS A CA 1
ATOM 791 C C . LYS A 1 96 ? 4.641 0.813 -5.506 1.00 97.50 96 LYS A C 1
ATOM 793 O O . LYS A 1 96 ? 5.607 0.622 -6.243 1.00 97.50 96 LYS A O 1
ATOM 798 N N . GLY A 1 97 ? 3.403 0.448 -5.844 1.00 97.38 97 GLY A N 1
ATOM 799 C CA . GLY A 1 97 ? 3.068 -0.143 -7.143 1.00 97.38 97 GLY A CA 1
ATOM 800 C C . GLY A 1 97 ? 3.374 0.793 -8.316 1.00 97.38 97 GLY A C 1
ATOM 801 O O . GLY A 1 97 ? 3.991 0.373 -9.295 1.00 97.38 97 GLY A O 1
ATOM 802 N N . LEU A 1 98 ? 3.025 2.077 -8.193 1.00 97.38 98 LEU A N 1
ATOM 803 C CA . LEU A 1 98 ? 3.347 3.105 -9.185 1.00 97.38 98 LEU A CA 1
ATOM 804 C C . LEU A 1 98 ? 4.857 3.291 -9.345 1.00 97.38 98 LEU A C 1
ATOM 806 O O . LEU A 1 98 ? 5.326 3.413 -10.472 1.00 97.38 98 LEU A O 1
ATOM 810 N N . ALA A 1 99 ? 5.628 3.259 -8.255 1.00 98.19 99 ALA A N 1
ATOM 811 C CA . ALA A 1 99 ? 7.085 3.354 -8.320 1.00 98.19 99 ALA A CA 1
ATOM 812 C C . ALA A 1 99 ? 7.690 2.218 -9.160 1.00 98.19 99 ALA A C 1
ATOM 814 O O . ALA A 1 99 ? 8.529 2.462 -10.025 1.00 98.19 99 ALA A O 1
ATOM 815 N N . ILE A 1 100 ? 7.217 0.983 -8.960 1.00 98.19 100 ILE A N 1
ATOM 816 C CA . ILE A 1 100 ? 7.647 -0.175 -9.756 1.00 98.19 100 ILE A CA 1
ATOM 817 C C . ILE A 1 100 ? 7.259 0.018 -11.225 1.00 98.19 100 ILE A C 1
ATOM 819 O O . ILE A 1 100 ? 8.090 -0.178 -12.109 1.00 98.19 100 ILE A O 1
ATOM 823 N N . LEU A 1 101 ? 6.023 0.447 -11.493 1.00 98.06 101 LEU A N 1
ATOM 824 C CA . LEU A 1 101 ? 5.533 0.688 -12.850 1.00 98.06 101 LEU A CA 1
ATOM 825 C C . LEU A 1 101 ? 6.359 1.758 -13.579 1.00 98.06 101 LEU A C 1
ATOM 827 O O . LEU A 1 101 ? 6.776 1.536 -14.714 1.00 98.06 101 LEU A O 1
ATOM 831 N N . VAL A 1 102 ? 6.654 2.883 -12.923 1.00 97.25 102 VAL A N 1
ATOM 832 C CA . VAL A 1 102 ? 7.523 3.939 -13.467 1.00 97.25 102 VAL A CA 1
ATOM 833 C C . VAL A 1 102 ? 8.923 3.392 -13.739 1.00 97.25 102 VAL A C 1
ATOM 835 O O . VAL A 1 102 ? 9.457 3.618 -14.822 1.00 97.25 102 VAL A O 1
ATOM 838 N N . GLY A 1 103 ? 9.493 2.616 -12.813 1.00 97.12 103 GLY A N 1
ATOM 839 C CA . GLY A 1 103 ? 10.791 1.968 -13.009 1.00 97.12 103 GLY A CA 1
ATOM 840 C C . GLY A 1 103 ? 10.823 1.059 -14.243 1.00 97.12 103 GLY A C 1
ATOM 841 O O . GLY A 1 103 ? 11.753 1.136 -15.044 1.00 97.12 103 GLY A O 1
ATOM 842 N N . VAL A 1 104 ? 9.777 0.254 -14.453 1.00 97.69 104 VAL A N 1
ATOM 843 C CA . VAL A 1 104 ? 9.644 -0.606 -15.641 1.00 97.69 104 VAL A CA 1
ATOM 844 C C . VAL A 1 104 ? 9.547 0.224 -16.922 1.00 97.69 104 VAL A C 1
ATOM 846 O O . VAL A 1 104 ? 10.222 -0.094 -17.902 1.00 97.69 104 VAL A O 1
ATOM 849 N N . ILE A 1 105 ? 8.762 1.306 -16.925 1.00 96.19 105 ILE A N 1
ATOM 850 C CA . ILE A 1 105 ? 8.657 2.208 -18.082 1.00 96.19 105 ILE A CA 1
ATOM 851 C C . ILE A 1 105 ? 10.026 2.796 -18.425 1.00 96.19 105 ILE A C 1
ATOM 853 O O . ILE A 1 105 ? 10.418 2.763 -19.591 1.00 96.19 105 ILE A O 1
ATOM 857 N N . VAL A 1 106 ? 10.774 3.274 -17.428 1.00 95.56 106 VAL A N 1
ATOM 858 C CA . VAL A 1 106 ? 12.118 3.835 -17.628 1.00 95.56 106 VAL A CA 1
ATOM 859 C C . VAL A 1 106 ? 13.034 2.802 -18.281 1.00 95.56 106 VAL A C 1
ATOM 861 O O . VAL A 1 106 ? 13.643 3.097 -19.309 1.00 95.56 106 VAL A O 1
ATOM 864 N N . ILE A 1 107 ? 13.055 1.565 -17.775 1.00 94.31 107 ILE A N 1
ATOM 865 C CA . ILE A 1 107 ? 13.848 0.474 -18.362 1.00 94.31 107 ILE A CA 1
ATOM 866 C C . ILE A 1 107 ? 13.447 0.226 -19.825 1.00 94.31 107 ILE A C 1
ATOM 868 O O . ILE A 1 107 ? 14.310 0.144 -20.696 1.00 94.31 107 ILE A O 1
ATOM 872 N N . ILE A 1 108 ? 12.149 0.163 -20.138 1.00 93.94 108 ILE A N 1
ATOM 873 C CA . ILE A 1 108 ? 11.670 -0.041 -21.517 1.00 93.94 108 ILE A CA 1
ATOM 874 C C . ILE A 1 108 ? 12.104 1.112 -22.432 1.00 93.94 108 ILE A C 1
ATOM 876 O O . ILE A 1 108 ? 12.539 0.878 -23.562 1.00 93.94 108 ILE A O 1
ATOM 880 N N . THR A 1 109 ? 11.994 2.359 -21.967 1.00 91.12 109 THR A N 1
ATOM 881 C CA . THR A 1 109 ? 12.415 3.530 -22.753 1.00 91.12 109 THR A CA 1
ATOM 882 C C . THR A 1 109 ? 13.921 3.543 -23.002 1.00 91.12 109 THR A C 1
ATOM 884 O O . THR A 1 109 ? 14.356 3.904 -24.094 1.00 91.12 109 THR A O 1
ATOM 887 N N . MET A 1 110 ? 14.705 3.056 -22.040 1.00 90.31 110 MET A N 1
ATOM 888 C CA . MET A 1 110 ? 16.157 2.942 -22.130 1.00 90.31 110 MET A CA 1
ATOM 889 C C . MET A 1 110 ? 16.574 1.988 -23.260 1.00 90.31 110 MET A C 1
ATOM 891 O O . MET A 1 110 ? 17.425 2.348 -24.067 1.00 90.31 110 MET A O 1
ATOM 895 N N . PHE A 1 111 ? 15.902 0.839 -23.408 1.00 89.56 111 PHE A N 1
ATOM 896 C CA . PHE A 1 111 ? 16.143 -0.096 -24.519 1.00 89.56 111 PHE A CA 1
ATOM 897 C C . PHE A 1 111 ? 15.746 0.450 -25.901 1.00 89.56 111 PHE A C 1
ATOM 899 O O . PHE A 1 111 ? 16.231 -0.046 -26.915 1.00 89.56 111 PHE A O 1
ATOM 906 N N . ARG A 1 112 ? 14.869 1.461 -25.972 1.00 89.31 112 ARG A N 1
ATOM 907 C CA . ARG A 1 112 ? 14.482 2.104 -27.241 1.00 89.31 112 ARG A CA 1
ATOM 908 C C . ARG A 1 112 ? 15.389 3.265 -27.646 1.00 89.31 112 ARG A C 1
ATOM 910 O O . ARG A 1 112 ? 15.419 3.613 -28.821 1.00 89.31 112 ARG A O 1
ATOM 917 N N . SER A 1 113 ? 16.112 3.869 -26.707 1.00 83.69 113 SER A N 1
ATOM 918 C CA . SER A 1 113 ? 16.853 5.120 -26.915 1.00 83.69 113 SER A CA 1
ATOM 919 C C . SER A 1 113 ? 18.324 4.905 -27.309 1.00 83.69 113 SER A C 1
ATOM 921 O O . SER A 1 113 ? 19.188 5.663 -26.866 1.00 83.69 113 SER A O 1
ATOM 923 N N . ASN A 1 114 ? 18.620 3.888 -28.129 1.00 75.50 114 ASN A N 1
ATOM 924 C CA . ASN A 1 114 ? 19.995 3.444 -28.416 1.00 75.50 114 ASN A CA 1
ATOM 925 C C . ASN A 1 114 ? 20.918 4.535 -28.991 1.00 75.50 114 ASN A C 1
ATOM 927 O O . ASN A 1 114 ? 22.114 4.511 -28.716 1.00 75.50 114 ASN A O 1
ATOM 931 N N . ASP A 1 115 ? 20.377 5.519 -29.716 1.00 86.56 115 ASP A N 1
ATOM 932 C CA . ASP A 1 115 ? 21.203 6.503 -30.435 1.00 86.56 115 ASP A CA 1
ATOM 933 C C . ASP A 1 115 ? 21.274 7.879 -29.750 1.00 86.56 115 ASP A C 1
ATOM 935 O O . ASP A 1 115 ? 22.084 8.727 -30.121 1.00 86.56 115 ASP A O 1
ATOM 939 N N . ASN A 1 116 ? 20.451 8.127 -28.724 1.00 90.06 116 ASN A N 1
ATOM 940 C CA . ASN A 1 116 ? 20.366 9.432 -28.064 1.00 90.06 116 ASN A CA 1
ATOM 941 C C . ASN A 1 116 ? 20.862 9.365 -26.620 1.00 90.06 116 ASN A C 1
ATOM 943 O O . ASN A 1 116 ? 20.083 9.209 -25.678 1.00 90.06 116 ASN A O 1
ATOM 947 N N . ILE A 1 117 ? 22.171 9.563 -26.444 1.00 91.00 117 ILE A N 1
ATOM 948 C CA . ILE A 1 117 ? 22.839 9.523 -25.135 1.00 91.00 117 ILE A CA 1
ATOM 949 C C . ILE A 1 117 ? 22.257 10.532 -24.131 1.00 91.00 117 ILE A C 1
ATOM 951 O O . ILE A 1 117 ? 22.113 10.228 -22.949 1.00 91.00 117 ILE A O 1
ATOM 955 N N . VAL A 1 118 ? 21.849 11.717 -24.599 1.00 92.31 118 VAL A N 1
ATOM 956 C CA . VAL A 1 118 ? 21.225 12.745 -23.749 1.00 92.31 118 VAL A CA 1
ATOM 957 C C . VAL A 1 118 ? 19.870 12.268 -23.221 1.00 92.31 118 VAL A C 1
ATOM 959 O O . VAL A 1 118 ? 19.586 12.428 -22.036 1.00 92.31 118 VAL A O 1
ATOM 962 N N . LEU A 1 119 ? 19.052 11.632 -24.067 1.00 88.44 119 LEU A N 1
ATOM 963 C CA . LEU A 1 119 ? 17.766 11.064 -23.652 1.00 88.44 119 LEU A CA 1
ATOM 964 C C . LEU A 1 119 ? 17.954 9.867 -22.718 1.00 88.44 119 LEU A C 1
ATOM 966 O O . LEU A 1 119 ? 17.216 9.730 -21.743 1.00 88.44 119 LEU A O 1
ATOM 970 N N . PHE A 1 120 ? 18.974 9.045 -22.962 1.00 91.31 120 PHE A N 1
ATOM 971 C CA . PHE A 1 120 ? 19.331 7.932 -22.090 1.00 91.31 120 PHE A CA 1
ATOM 972 C C . PHE A 1 120 ? 19.631 8.412 -20.663 1.00 91.31 120 PHE A C 1
ATOM 974 O O . PHE A 1 120 ? 18.945 8.014 -19.723 1.00 91.31 120 PHE A O 1
ATOM 981 N N . PHE A 1 121 ? 20.589 9.328 -20.490 1.00 93.44 121 PHE A N 1
ATOM 982 C CA . PHE A 1 121 ? 20.939 9.823 -19.155 1.00 93.44 121 PHE A CA 1
ATOM 983 C C . PHE A 1 121 ? 19.825 10.669 -18.534 1.00 93.44 121 PHE A C 1
ATOM 985 O O . PHE A 1 121 ? 19.564 10.548 -17.338 1.00 93.44 121 PHE A O 1
ATOM 992 N N . GLY A 1 122 ? 19.125 11.478 -19.335 1.00 93.38 122 GLY A N 1
ATOM 993 C CA . GLY A 1 122 ? 17.989 12.270 -18.866 1.00 93.38 122 GLY A CA 1
ATOM 994 C C . GLY A 1 122 ? 16.866 11.398 -18.301 1.00 93.38 122 GLY A C 1
ATOM 995 O O . GLY A 1 122 ? 16.384 11.657 -17.199 1.00 93.38 122 GLY A O 1
ATOM 996 N N . SER A 1 123 ? 16.491 10.330 -19.014 1.00 92.31 123 SER A N 1
ATOM 997 C CA . SER A 1 123 ? 15.456 9.387 -18.567 1.00 92.31 123 SER A CA 1
ATOM 998 C C . SER A 1 123 ? 15.871 8.599 -17.325 1.00 92.31 123 SER A C 1
ATOM 1000 O O . SER A 1 123 ? 15.040 8.374 -16.448 1.00 92.31 123 SER A O 1
ATOM 1002 N N . LEU A 1 124 ? 17.154 8.248 -17.198 1.00 94.19 124 LEU A N 1
ATOM 1003 C CA . LEU A 1 124 ? 17.675 7.547 -16.028 1.00 94.19 124 LEU A CA 1
ATOM 1004 C C . LEU A 1 124 ? 17.619 8.425 -14.774 1.00 94.19 124 LEU A C 1
ATOM 1006 O O . LEU A 1 124 ? 17.138 7.974 -13.736 1.00 94.19 124 LEU A O 1
ATOM 1010 N N . VAL A 1 125 ? 18.050 9.687 -14.870 1.00 96.50 125 VAL A N 1
ATOM 1011 C CA . VAL A 1 125 ? 18.017 10.626 -13.737 1.00 96.50 125 VAL A CA 1
ATOM 1012 C C . VAL A 1 125 ? 16.577 10.960 -13.346 1.00 96.50 125 VAL A C 1
ATOM 1014 O O . VAL A 1 125 ? 16.218 10.829 -12.177 1.00 96.50 125 VAL A O 1
ATOM 1017 N N . LEU A 1 126 ? 15.731 11.340 -14.310 1.00 95.38 126 LEU A N 1
ATOM 1018 C CA . LEU A 1 126 ? 14.321 11.653 -14.047 1.00 95.38 126 LEU A CA 1
ATOM 1019 C C . LEU A 1 126 ? 13.559 10.440 -13.507 1.00 95.38 126 LEU A C 1
ATOM 1021 O O . LEU A 1 126 ? 12.783 10.567 -12.561 1.00 95.38 126 LEU A O 1
ATOM 1025 N N . GLY A 1 127 ? 13.813 9.263 -14.076 1.00 96.06 127 GLY A N 1
ATOM 1026 C CA . GLY A 1 127 ? 13.240 8.002 -13.633 1.00 96.06 127 GLY A CA 1
ATOM 1027 C C . GLY A 1 127 ? 13.632 7.662 -12.201 1.00 96.06 127 GLY A C 1
ATOM 1028 O O . GLY A 1 127 ? 12.761 7.385 -11.380 1.00 96.06 127 GLY A O 1
ATOM 1029 N N . ALA A 1 128 ? 14.925 7.742 -11.876 1.00 97.19 128 ALA A N 1
ATOM 1030 C CA . ALA A 1 128 ? 15.424 7.478 -10.531 1.00 97.19 128 ALA A CA 1
ATOM 1031 C C . ALA A 1 128 ? 14.820 8.440 -9.501 1.00 97.19 128 ALA A C 1
ATOM 1033 O O . ALA A 1 128 ? 14.322 7.989 -8.471 1.00 97.19 128 ALA A O 1
ATOM 1034 N N . ILE A 1 129 ? 14.799 9.746 -9.797 1.00 98.31 129 ILE A N 1
ATOM 1035 C CA . ILE A 1 129 ? 14.176 10.749 -8.924 1.00 98.31 129 ILE A CA 1
ATOM 1036 C C . ILE A 1 129 ? 12.698 10.411 -8.708 1.00 98.31 129 ILE A C 1
ATOM 1038 O O . ILE A 1 129 ? 12.261 10.317 -7.564 1.00 98.31 129 ILE A O 1
ATOM 1042 N N . GLY A 1 130 ? 11.945 10.156 -9.782 1.00 97.06 130 GLY A N 1
ATOM 1043 C CA . GLY A 1 130 ? 10.523 9.827 -9.695 1.00 97.06 130 GLY A CA 1
ATOM 1044 C C . GLY A 1 130 ? 10.247 8.580 -8.851 1.00 97.06 130 GLY A C 1
ATOM 1045 O O . GLY A 1 130 ? 9.386 8.607 -7.971 1.00 97.06 130 GLY A O 1
ATOM 1046 N N . VAL A 1 131 ? 11.008 7.503 -9.063 1.00 98.19 131 VAL A N 1
ATOM 1047 C CA . VAL A 1 131 ? 10.883 6.260 -8.284 1.00 98.19 131 VAL A CA 1
ATOM 1048 C C . VAL A 1 131 ? 11.198 6.502 -6.808 1.00 98.19 131 VAL A C 1
ATOM 1050 O O . VAL A 1 131 ? 10.423 6.084 -5.948 1.00 98.19 131 VAL A O 1
ATOM 1053 N N . ILE A 1 132 ? 12.292 7.205 -6.502 1.00 98.44 132 ILE A N 1
ATOM 1054 C CA . ILE A 1 132 ? 12.684 7.517 -5.121 1.00 98.44 132 ILE A CA 1
AT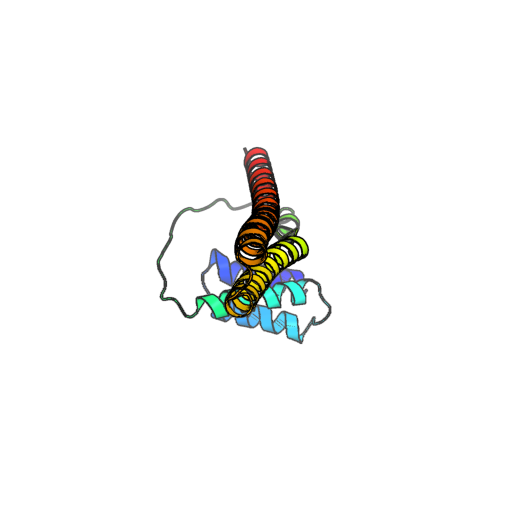OM 1055 C C . ILE A 1 132 ? 11.607 8.360 -4.438 1.00 98.44 132 ILE A C 1
ATOM 1057 O O . ILE A 1 132 ? 11.226 8.052 -3.312 1.00 98.44 132 ILE A O 1
ATOM 1061 N N . THR A 1 133 ? 11.073 9.383 -5.108 1.00 98.50 133 THR A N 1
ATOM 1062 C CA . THR A 1 133 ? 10.003 10.224 -4.557 1.00 98.50 133 THR A CA 1
ATOM 1063 C C . THR A 1 133 ? 8.748 9.409 -4.245 1.00 98.50 133 THR A C 1
ATOM 1065 O O . THR A 1 133 ? 8.199 9.538 -3.152 1.00 98.50 133 THR A O 1
ATOM 1068 N N . LEU A 1 134 ? 8.312 8.532 -5.155 1.00 98.00 134 LEU A N 1
ATOM 1069 C CA . LEU A 1 134 ? 7.136 7.681 -4.936 1.00 98.00 134 LEU A CA 1
ATOM 1070 C C . LEU A 1 134 ? 7.345 6.692 -3.778 1.00 98.00 134 LEU A C 1
ATOM 1072 O O . LEU A 1 134 ? 6.453 6.520 -2.945 1.00 98.00 134 LEU A O 1
ATOM 1076 N N . LEU A 1 135 ? 8.525 6.070 -3.688 1.00 98.12 135 LEU A N 1
ATOM 1077 C CA . LEU A 1 135 ? 8.870 5.185 -2.572 1.00 98.12 135 LEU A CA 1
ATOM 1078 C C . LEU A 1 135 ? 8.928 5.947 -1.246 1.00 98.12 135 LEU A C 1
ATOM 1080 O O . LEU A 1 135 ? 8.370 5.481 -0.256 1.00 98.12 135 LEU A O 1
ATOM 1084 N N . ALA A 1 136 ? 9.535 7.134 -1.234 1.00 98.19 136 ALA A N 1
ATOM 1085 C CA . ALA A 1 136 ? 9.604 7.981 -0.050 1.00 98.19 136 ALA A CA 1
ATOM 1086 C C . ALA A 1 136 ? 8.209 8.399 0.433 1.00 98.19 136 ALA A C 1
ATOM 1088 O O . ALA A 1 136 ? 7.950 8.373 1.633 1.00 98.19 136 ALA A O 1
ATOM 1089 N N . MET A 1 137 ? 7.284 8.717 -0.480 1.00 98.00 137 MET A N 1
ATOM 1090 C CA . MET A 1 137 ? 5.886 8.986 -0.124 1.00 98.00 137 MET A CA 1
ATOM 1091 C C . MET A 1 137 ? 5.202 7.750 0.476 1.00 98.00 137 MET A C 1
ATOM 1093 O O . MET A 1 137 ? 4.551 7.862 1.513 1.00 98.00 137 MET A O 1
ATOM 1097 N N . SER A 1 138 ? 5.374 6.570 -0.132 1.00 97.56 138 SER A N 1
ATOM 1098 C CA . SER A 1 138 ? 4.826 5.308 0.391 1.00 97.56 138 SER A CA 1
ATOM 1099 C C . SER A 1 138 ? 5.321 5.010 1.809 1.00 97.56 138 SER A C 1
ATOM 1101 O O . SER A 1 138 ? 4.514 4.742 2.700 1.00 97.56 138 SER A O 1
ATOM 1103 N N . GLU A 1 139 ? 6.637 5.043 2.026 1.00 96.50 139 GLU A N 1
ATOM 1104 C CA . GLU A 1 139 ? 7.225 4.756 3.338 1.00 96.50 139 GLU A CA 1
ATOM 1105 C C . GLU A 1 139 ? 6.895 5.848 4.357 1.00 96.50 139 GLU A C 1
ATOM 1107 O O . GLU A 1 139 ? 6.572 5.537 5.499 1.00 96.50 139 GLU A O 1
ATOM 1112 N N . GLY A 1 140 ? 6.861 7.116 3.939 1.00 96.50 140 GLY A N 1
ATOM 1113 C CA . GLY A 1 140 ? 6.420 8.220 4.787 1.00 96.50 140 GLY A CA 1
ATOM 1114 C C . GLY A 1 140 ? 5.020 7.980 5.353 1.00 96.50 140 GLY A C 1
ATOM 1115 O O . GLY A 1 140 ? 4.828 8.065 6.563 1.00 96.50 140 GLY A O 1
ATOM 1116 N N . ILE A 1 141 ? 4.055 7.598 4.505 1.00 94.31 141 ILE A N 1
ATOM 1117 C CA . ILE A 1 141 ? 2.686 7.278 4.945 1.00 94.31 141 ILE A CA 1
ATOM 1118 C C . ILE A 1 141 ? 2.686 6.125 5.958 1.00 94.31 141 ILE A C 1
ATOM 1120 O O . ILE A 1 141 ? 2.012 6.223 6.982 1.00 94.31 141 ILE A O 1
ATOM 1124 N N . ARG A 1 142 ? 3.439 5.046 5.701 1.00 91.06 142 ARG A N 1
ATOM 1125 C CA . ARG A 1 142 ? 3.519 3.891 6.614 1.00 91.06 142 ARG A CA 1
ATOM 1126 C C . ARG A 1 142 ? 4.072 4.286 7.979 1.00 91.06 142 ARG A C 1
ATOM 1128 O O . ARG A 1 142 ? 3.451 3.987 8.990 1.00 91.06 142 ARG A O 1
ATOM 1135 N N . VAL A 1 143 ? 5.166 5.042 7.998 1.00 94.31 143 VAL A N 1
ATOM 1136 C CA . VAL A 1 143 ? 5.790 5.522 9.236 1.00 94.31 143 VAL A CA 1
ATOM 1137 C C . VAL A 1 143 ? 4.834 6.405 10.039 1.00 94.31 143 VAL A C 1
ATOM 1139 O O . VAL A 1 143 ? 4.749 6.253 11.255 1.00 94.31 143 VAL A O 1
ATOM 1142 N N . PHE A 1 144 ? 4.074 7.294 9.392 1.00 93.19 144 PHE A N 1
ATOM 1143 C CA . PHE A 1 144 ? 3.071 8.103 10.095 1.00 93.19 144 PHE A CA 1
ATOM 1144 C C . PHE A 1 144 ? 1.990 7.247 10.764 1.00 93.19 144 PHE A C 1
ATOM 1146 O O . PHE A 1 144 ? 1.620 7.523 11.906 1.00 93.19 144 PHE A O 1
ATOM 1153 N N . ILE A 1 145 ? 1.506 6.211 10.074 1.00 88.56 145 ILE A N 1
ATOM 1154 C CA . ILE A 1 145 ? 0.524 5.270 10.629 1.00 88.56 145 ILE A CA 1
ATOM 1155 C C . ILE A 1 145 ? 1.127 4.538 11.833 1.00 88.56 145 ILE A C 1
ATOM 1157 O O . ILE A 1 145 ? 0.516 4.512 12.898 1.00 88.56 145 ILE A O 1
ATOM 1161 N N . ASP A 1 146 ? 2.351 4.027 11.705 1.00 87.00 146 ASP A N 1
ATOM 1162 C CA . ASP A 1 146 ? 3.026 3.290 12.777 1.00 87.00 146 ASP A CA 1
ATOM 1163 C C . ASP A 1 146 ? 3.282 4.169 14.017 1.00 87.00 146 ASP A C 1
ATOM 1165 O O . ASP A 1 146 ? 3.121 3.717 15.155 1.00 87.00 146 ASP A O 1
ATOM 1169 N N . ILE A 1 147 ? 3.642 5.445 13.822 1.00 89.62 147 ILE A N 1
ATOM 1170 C CA . ILE A 1 147 ? 3.818 6.418 14.912 1.00 89.62 147 ILE A CA 1
ATOM 1171 C C . ILE A 1 147 ? 2.494 6.668 15.638 1.00 89.62 147 ILE A C 1
ATOM 1173 O O . ILE A 1 147 ? 2.473 6.688 16.872 1.00 89.62 147 ILE A O 1
ATOM 1177 N N . GLU A 1 148 ? 1.393 6.856 14.909 1.00 87.31 148 GLU A N 1
ATOM 1178 C CA . GLU A 1 148 ? 0.074 7.062 15.518 1.00 87.31 148 GLU A CA 1
ATOM 1179 C C . GLU A 1 148 ? -0.352 5.832 16.323 1.00 87.31 148 GLU A C 1
ATOM 1181 O O . GLU A 1 148 ? -0.759 5.960 17.483 1.00 87.31 148 GLU A O 1
ATOM 1186 N N . GLU A 1 149 ? -0.171 4.637 15.758 1.00 82.50 149 GLU A N 1
ATOM 1187 C CA . GLU A 1 149 ? -0.507 3.388 16.431 1.00 82.50 149 GLU A CA 1
ATOM 1188 C C . GLU A 1 149 ? 0.300 3.203 17.715 1.00 82.50 149 GLU A C 1
ATOM 1190 O O . GLU A 1 149 ? -0.259 2.838 18.754 1.00 82.50 149 GLU A O 1
ATOM 1195 N N . ASN A 1 150 ? 1.604 3.479 17.670 1.00 83.69 150 ASN A N 1
ATOM 1196 C CA . ASN A 1 150 ? 2.474 3.379 18.838 1.00 83.69 150 ASN A CA 1
ATOM 1197 C C . ASN A 1 150 ? 2.141 4.433 19.897 1.00 83.69 150 ASN A C 1
ATOM 1199 O O . ASN A 1 150 ? 2.096 4.107 21.084 1.00 83.69 150 ASN A O 1
ATOM 1203 N N . THR A 1 151 ? 1.835 5.666 19.488 1.00 84.88 151 THR A N 1
ATOM 1204 C CA . THR A 1 151 ? 1.427 6.740 20.407 1.00 84.88 151 THR A CA 1
ATOM 1205 C C . THR A 1 151 ? 0.136 6.366 21.132 1.00 84.88 151 THR A C 1
ATOM 1207 O O . THR A 1 151 ? 0.059 6.463 22.356 1.00 84.88 151 THR A O 1
ATOM 1210 N N . ARG A 1 152 ? -0.857 5.833 20.409 1.00 80.50 152 ARG A N 1
ATOM 1211 C CA . ARG A 1 152 ? -2.117 5.361 20.999 1.00 80.50 152 ARG A CA 1
ATOM 1212 C C . ARG A 1 152 ? -1.894 4.213 21.982 1.00 80.50 152 ARG A C 1
ATOM 1214 O O . ARG A 1 152 ? -2.442 4.238 23.084 1.00 80.50 152 ARG A O 1
ATOM 1221 N N . LYS A 1 153 ? -1.084 3.215 21.607 1.00 78.19 153 LYS A N 1
ATOM 1222 C CA . LYS A 1 153 ? -0.730 2.091 22.494 1.00 78.19 153 LYS A CA 1
ATOM 1223 C C . LYS A 1 153 ? -0.077 2.592 23.782 1.00 78.19 153 LYS A C 1
ATOM 1225 O O . LYS A 1 153 ? -0.437 2.124 24.859 1.00 78.19 153 LYS A O 1
ATOM 1230 N N . PHE A 1 154 ? 0.824 3.568 23.685 1.00 81.38 154 PHE A N 1
ATOM 1231 C CA . PHE A 1 154 ? 1.495 4.157 24.839 1.00 81.38 154 PHE A CA 1
ATOM 1232 C C . PHE A 1 154 ? 0.528 4.907 25.767 1.00 81.38 154 PHE A C 1
ATOM 1234 O O . PHE A 1 154 ? 0.553 4.689 26.979 1.00 81.38 154 PHE A O 1
ATOM 1241 N N . THR A 1 155 ? -0.378 5.728 25.224 1.00 71.50 155 THR A N 1
ATOM 1242 C CA . THR A 1 155 ? -1.398 6.429 26.025 1.00 71.50 155 THR A CA 1
ATOM 1243 C C . THR A 1 155 ? -2.316 5.452 26.764 1.00 71.50 155 THR A C 1
ATOM 1245 O O . THR A 1 155 ? -2.572 5.633 27.952 1.00 71.50 155 THR A O 1
ATOM 1248 N N . LEU A 1 156 ? -2.754 4.380 26.096 1.00 72.38 156 LEU A N 1
ATOM 1249 C CA . LEU A 1 156 ? -3.585 3.335 26.707 1.00 72.38 156 LEU A CA 1
ATOM 1250 C C . LEU A 1 156 ? -2.850 2.536 27.794 1.00 72.38 156 LEU A C 1
ATOM 1252 O O . LEU A 1 156 ? -3.479 2.020 28.715 1.00 72.38 156 LEU A O 1
ATOM 1256 N N . GLN A 1 157 ? -1.528 2.388 27.688 1.00 72.00 157 GLN A N 1
ATOM 1257 C CA . GLN A 1 157 ? -0.723 1.744 28.727 1.00 72.00 157 GLN A CA 1
ATOM 1258 C C . GLN A 1 157 ? -0.537 2.647 29.948 1.00 72.00 157 GLN A C 1
ATOM 1260 O O . GLN A 1 157 ? -0.559 2.148 31.071 1.00 72.00 157 GLN A O 1
ATOM 1265 N N . GLN A 1 158 ? -0.382 3.959 29.751 1.00 75.25 158 GLN A N 1
ATOM 1266 C CA . GLN A 1 158 ? -0.271 4.910 30.859 1.00 75.25 158 GLN A CA 1
ATOM 1267 C C . GLN A 1 158 ? -1.578 5.083 31.628 1.00 75.25 158 GLN A C 1
ATOM 1269 O O . GLN A 1 158 ? -1.537 5.182 32.844 1.00 75.25 158 GLN A O 1
ATOM 1274 N N . SER A 1 159 ? -2.734 5.041 30.961 1.00 67.44 159 SER A N 1
ATOM 1275 C CA . SER A 1 159 ? -4.029 5.140 31.648 1.00 67.44 159 SER A CA 1
ATOM 1276 C C . SER A 1 159 ? -4.376 3.922 32.518 1.00 67.44 159 SER A C 1
ATOM 1278 O O . SER A 1 159 ? -5.401 3.937 33.190 1.00 67.44 159 SER A O 1
ATOM 1280 N N . LYS A 1 160 ? -3.584 2.841 32.457 1.00 58.97 160 LYS A N 1
ATOM 1281 C CA . LYS A 1 160 ? -3.762 1.614 33.255 1.00 58.97 160 LYS A CA 1
ATOM 1282 C C . LYS A 1 160 ? -2.844 1.537 34.484 1.00 58.97 160 LYS A C 1
ATOM 1284 O O . LYS A 1 160 ? -2.942 0.555 35.217 1.00 58.97 160 LYS A O 1
ATOM 1289 N N . LYS A 1 161 ? -1.934 2.497 34.668 1.00 51.25 161 LYS A N 1
ATOM 1290 C CA . LYS A 1 161 ? -1.061 2.611 35.847 1.00 51.25 161 LYS A CA 1
ATOM 1291 C C . LYS A 1 161 ? -1.626 3.627 36.826 1.00 51.25 161 LYS A C 1
ATOM 1293 O O . LYS A 1 161 ? -1.439 3.391 38.036 1.00 51.25 161 LYS A O 1
#

Solvent-accessible surface area (backbone atoms only — not comparable to full-atom values): 9244 Å² total; per-residue (Å²): 134,54,61,67,59,45,47,53,50,20,48,42,27,38,76,76,67,64,38,52,69,64,15,47,51,39,31,51,46,32,42,70,78,36,64,89,42,72,52,21,59,53,27,55,56,51,46,54,54,48,65,67,46,73,80,56,87,89,77,88,86,84,87,78,90,86,86,88,89,75,85,81,74,63,66,70,66,71,72,68,79,58,78,90,52,61,66,58,58,48,51,24,51,48,32,43,51,48,20,53,52,52,48,50,50,40,55,55,50,50,75,70,37,81,87,39,68,69,59,38,54,50,44,50,53,54,38,50,51,52,28,52,53,29,40,48,53,17,50,49,50,50,53,54,52,53,52,51,54,51,51,51,52,50,54,61,55,58,78,72,112

Foldseek 3Di:
DDLLVLLVVLVCCVPVVVVPVVSLVSLVVCCVVPVPDPSVVVSVVSNVVSVVPVPDDDDDDDDDDDDDDDPDPCSVVVVPPDLPCPPLLVVLVVLLVVLVVLLVVLVVVLVVCVPPPVCNVVSVVVNVVSSVVSNCSSVVSVVVSVVVVVVVVVVVVVVVD

Secondary structure (DSSP, 8-state):
--HHHHHHHHHHHHHTS--HHHHHHHHHHHHHH-TTSHHHHHHHHHHHHHHHHTTS--------------TTTTTTGGGG---S-HHHHHHHHHHHHHHHHHHHHHHHHHHH-TT-HHHHHHHHHHHHHHHHHHHHHHHHHHHHHHHHHHHHHHHHHHTT-

pLDDT: mean 78.68, std 20.06, range [26.53, 98.5]

Radius of gyration: 23.72 Å; Cα contacts (8 Å, |Δi|>4): 97; chains: 1; bounding box: 50×38×69 Å

Sequence (161 aa):
MNPSELYKQAYNLHYKEGKSEEALTLYNQILNEFPSSKEATYSKSQISNIEGNVQKPKEKQQGHQETERQDTELSEYQVLVEERYPTLRFIASMYKGLAILVGVIVIITMFRSNDNIVLFFGSLVLGAIGVITLLAMSEGIRVFIDIEENTRKFTLQQSKK